Protein AF-A0A931X707-F1 (afdb_monomer)

Structure (mmCIF, N/CA/C/O backbone):
data_AF-A0A931X707-F1
#
_entry.id   AF-A0A931X707-F1
#
loop_
_atom_site.group_PDB
_atom_site.id
_atom_site.type_symbol
_atom_site.label_atom_id
_atom_site.label_alt_id
_atom_site.label_comp_id
_atom_site.label_asym_id
_atom_site.label_entity_id
_atom_site.label_seq_id
_atom_site.pdbx_PDB_ins_code
_atom_site.Cartn_x
_atom_site.Cartn_y
_atom_site.Cartn_z
_atom_site.occupancy
_atom_site.B_iso_or_equiv
_atom_site.auth_seq_id
_atom_site.auth_comp_id
_atom_site.auth_asym_id
_atom_site.auth_atom_id
_atom_site.pdbx_PDB_model_num
ATOM 1 N N . MET A 1 1 ? -13.056 -9.499 1.696 1.00 51.25 1 MET A N 1
ATOM 2 C CA . MET A 1 1 ? -13.094 -8.030 1.508 1.00 51.25 1 MET A CA 1
ATOM 3 C C . MET A 1 1 ? -11.768 -7.423 1.010 1.00 51.25 1 MET A C 1
ATOM 5 O O . MET A 1 1 ? -11.715 -6.225 0.799 1.00 51.25 1 MET A O 1
ATOM 9 N N . ILE A 1 2 ? -10.735 -8.225 0.701 1.00 52.06 2 ILE A N 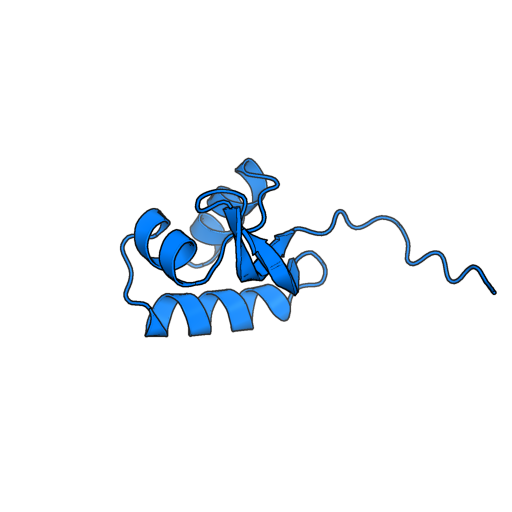1
ATOM 10 C CA . ILE A 1 2 ? -9.418 -7.756 0.200 1.00 52.06 2 ILE A CA 1
ATOM 11 C C . ILE A 1 2 ? -9.472 -7.238 -1.257 1.00 52.06 2 ILE A C 1
ATOM 13 O O . ILE A 1 2 ? -8.713 -6.357 -1.649 1.00 52.06 2 ILE A O 1
ATOM 17 N N . ARG A 1 3 ? -10.421 -7.734 -2.069 1.00 48.25 3 ARG A N 1
ATOM 18 C CA . ARG A 1 3 ? -10.587 -7.327 -3.480 1.00 48.25 3 ARG A CA 1
ATOM 19 C C . ARG A 1 3 ? -10.927 -5.842 -3.657 1.00 48.25 3 ARG A C 1
ATOM 21 O O . ARG A 1 3 ? -10.482 -5.241 -4.629 1.00 48.25 3 ARG A O 1
ATOM 28 N N . THR A 1 4 ? -11.680 -5.242 -2.737 1.00 55.19 4 THR A N 1
ATOM 29 C CA . THR A 1 4 ? -12.122 -3.844 -2.861 1.00 55.19 4 THR A CA 1
ATOM 30 C C . THR A 1 4 ? -10.962 -2.866 -2.648 1.00 55.19 4 THR A C 1
ATOM 32 O O . THR A 1 4 ? -10.834 -1.907 -3.401 1.00 55.19 4 THR A O 1
ATOM 35 N N . ALA A 1 5 ? -10.044 -3.169 -1.722 1.00 55.00 5 ALA A N 1
ATOM 36 C CA . ALA A 1 5 ? -8.845 -2.363 -1.465 1.00 55.00 5 ALA A CA 1
ATOM 37 C C . ALA A 1 5 ? -7.857 -2.380 -2.648 1.00 55.00 5 ALA A C 1
ATOM 39 O O . ALA A 1 5 ? -7.343 -1.338 -3.048 1.00 55.00 5 ALA A O 1
ATOM 40 N N . ALA A 1 6 ? -7.673 -3.539 -3.291 1.00 51.75 6 ALA A N 1
ATOM 41 C CA . ALA A 1 6 ? -6.885 -3.634 -4.524 1.00 51.75 6 ALA A CA 1
ATOM 42 C C . ALA A 1 6 ? -7.507 -2.833 -5.686 1.00 51.75 6 ALA A C 1
ATOM 44 O O . ALA A 1 6 ? -6.789 -2.348 -6.556 1.00 51.75 6 ALA A O 1
ATOM 45 N N . THR A 1 7 ? -8.836 -2.670 -5.690 1.00 51.69 7 THR A N 1
ATOM 46 C CA . THR A 1 7 ? -9.553 -1.883 -6.707 1.00 51.69 7 THR A CA 1
ATOM 47 C C . THR A 1 7 ? -9.394 -0.377 -6.465 1.00 51.69 7 THR A C 1
ATOM 49 O O . THR A 1 7 ? -9.196 0.365 -7.421 1.00 51.69 7 THR A O 1
ATOM 52 N N . LEU A 1 8 ? -9.392 0.065 -5.201 1.00 54.72 8 LEU A N 1
ATOM 53 C CA . LEU A 1 8 ? -9.092 1.453 -4.816 1.00 54.72 8 LEU A CA 1
ATOM 54 C C . LEU A 1 8 ? -7.656 1.854 -5.194 1.00 54.72 8 LEU A C 1
ATOM 56 O O . LEU A 1 8 ? -7.443 2.924 -5.756 1.00 54.72 8 LEU A O 1
ATOM 60 N N . PHE A 1 9 ? -6.682 0.958 -5.015 1.00 60.56 9 PHE A N 1
ATOM 61 C CA . PHE A 1 9 ? -5.316 1.180 -5.501 1.00 60.56 9 PHE A CA 1
ATOM 62 C C . PHE A 1 9 ? -5.197 1.172 -7.027 1.00 60.56 9 PHE A C 1
ATOM 64 O O . PHE A 1 9 ? -4.484 1.999 -7.599 1.00 60.56 9 PHE A O 1
ATOM 71 N N . ALA A 1 10 ? -5.901 0.255 -7.697 1.00 50.09 10 ALA A N 1
ATOM 72 C CA . ALA A 1 10 ? -5.900 0.155 -9.154 1.00 50.09 10 ALA A CA 1
ATOM 73 C C . ALA A 1 10 ? -6.482 1.403 -9.842 1.00 50.09 10 ALA A C 1
ATOM 75 O O . ALA A 1 10 ? -6.152 1.658 -10.998 1.00 50.09 10 ALA A O 1
ATOM 76 N N . GLN A 1 11 ? -7.309 2.196 -9.151 1.00 50.91 11 GLN A N 1
ATOM 77 C CA . GLN A 1 11 ? -7.800 3.470 -9.678 1.00 50.91 11 GLN A CA 1
ATOM 78 C C . GLN A 1 11 ? -6.791 4.621 -9.576 1.00 50.91 11 GLN A C 1
ATOM 80 O O . GLN A 1 11 ? -6.968 5.615 -10.278 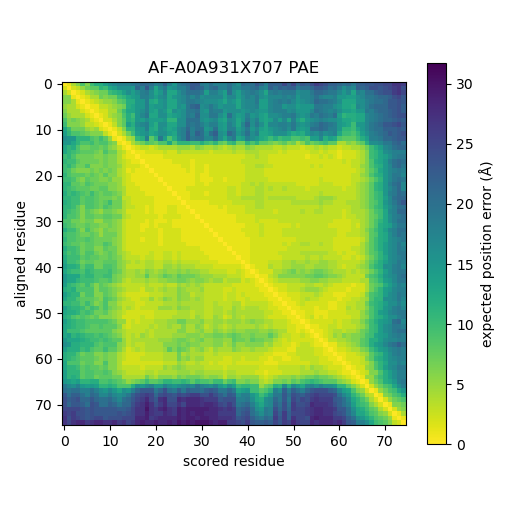1.00 50.91 11 GLN A O 1
ATOM 85 N N . LEU A 1 12 ? -5.738 4.521 -8.755 1.00 55.88 12 LEU A N 1
ATOM 86 C CA . LEU A 1 12 ? -4.971 5.711 -8.381 1.00 55.88 12 LEU A CA 1
ATOM 87 C C . LEU A 1 12 ? -3.591 5.867 -9.015 1.00 55.88 12 LEU A C 1
ATOM 89 O O . LEU A 1 12 ? -3.124 6.996 -9.012 1.00 55.88 12 LEU A O 1
ATOM 93 N N . TYR A 1 13 ? -2.938 4.844 -9.585 1.00 62.41 13 TYR A N 1
ATOM 94 C CA . TYR A 1 13 ? -1.591 4.989 -10.195 1.00 62.41 13 TYR A CA 1
ATOM 95 C C . TYR A 1 13 ? -0.559 5.761 -9.322 1.00 62.41 13 TYR A C 1
ATOM 97 O O . TYR A 1 13 ? 0.417 6.296 -9.843 1.00 62.41 13 TYR A O 1
ATOM 105 N N . ARG A 1 14 ? -0.763 5.850 -7.999 1.00 70.44 14 ARG A N 1
ATOM 106 C CA . ARG A 1 14 ? -0.008 6.720 -7.079 1.00 70.44 14 ARG A CA 1
ATOM 107 C C . ARG A 1 14 ? 0.922 5.904 -6.187 1.00 70.44 14 ARG A C 1
ATOM 109 O O . ARG A 1 14 ? 0.600 4.777 -5.815 1.00 70.44 14 ARG A O 1
ATOM 116 N N . SER A 1 15 ? 2.061 6.496 -5.835 1.00 84.88 15 SER A N 1
ATOM 117 C CA . SER A 1 15 ? 2.905 6.069 -4.716 1.00 84.88 15 SER A CA 1
ATOM 118 C C . SER A 1 15 ? 2.341 6.651 -3.420 1.00 84.88 15 SER A C 1
ATOM 120 O O . SER A 1 15 ? 2.242 7.870 -3.298 1.00 84.88 15 SER A O 1
ATOM 122 N N . LEU A 1 16 ? 1.967 5.815 -2.453 1.00 86.56 16 LEU A N 1
ATOM 123 C CA . LEU A 1 16 ? 1.460 6.277 -1.154 1.00 86.56 16 LEU A CA 1
ATOM 124 C C . LEU A 1 16 ? 2.347 5.766 -0.023 1.00 86.56 16 LEU A C 1
ATOM 126 O O . LEU A 1 16 ? 2.600 4.562 0.042 1.00 86.56 16 LEU A O 1
ATOM 130 N N . CYS A 1 17 ? 2.783 6.660 0.868 1.00 91.19 17 CYS A N 1
ATOM 131 C CA . CYS A 1 17 ? 3.395 6.265 2.138 1.00 91.19 17 CYS A CA 1
ATOM 132 C C . CYS A 1 17 ? 2.364 5.572 3.041 1.00 91.19 17 CYS A C 1
ATOM 134 O O . CYS A 1 17 ? 1.154 5.652 2.802 1.00 91.19 17 CYS A O 1
ATOM 136 N N . LEU A 1 18 ? 2.835 4.897 4.091 1.00 89.12 18 LEU A N 1
ATOM 137 C CA . LEU A 1 18 ? 1.961 4.147 5.000 1.00 89.12 18 LEU A CA 1
ATOM 138 C C . LEU A 1 18 ? 0.933 5.032 5.713 1.00 89.12 18 LEU A C 1
ATOM 140 O O . LEU A 1 18 ? -0.194 4.593 5.922 1.00 89.12 18 LEU A O 1
ATOM 144 N N . GLU A 1 19 ? 1.283 6.275 6.045 1.00 90.44 19 GLU A N 1
ATOM 145 C CA . GLU A 1 19 ? 0.355 7.213 6.688 1.00 90.44 19 GLU A CA 1
ATOM 146 C C . GLU A 1 19 ? -0.776 7.634 5.749 1.00 90.44 19 GLU A C 1
ATOM 148 O O . GLU A 1 19 ? -1.951 7.577 6.113 1.00 90.44 19 GLU A O 1
ATOM 153 N N . CYS A 1 20 ? -0.435 7.994 4.508 1.00 88.06 20 CYS A N 1
ATOM 154 C CA . CYS A 1 20 ? -1.426 8.334 3.490 1.00 88.06 20 CYS A CA 1
ATOM 155 C C . CYS A 1 20 ? -2.304 7.123 3.162 1.00 88.06 20 CYS A C 1
ATOM 157 O O . CYS A 1 20 ? -3.516 7.251 3.034 1.00 88.06 20 CYS A O 1
ATOM 159 N N . LEU A 1 21 ? -1.706 5.934 3.089 1.00 85.69 21 LEU A N 1
ATOM 160 C CA . LEU A 1 21 ? -2.428 4.683 2.908 1.00 85.69 21 LEU A CA 1
ATOM 161 C C . LEU A 1 21 ? -3.410 4.405 4.060 1.00 85.69 21 LEU A C 1
ATOM 163 O O . LEU A 1 21 ? -4.570 4.075 3.817 1.00 85.69 21 LEU A O 1
ATOM 167 N N . ALA A 1 22 ? -2.969 4.562 5.308 1.00 88.19 22 ALA A N 1
ATOM 168 C CA . ALA A 1 22 ? -3.812 4.395 6.488 1.00 88.19 22 ALA A CA 1
ATOM 169 C C . ALA A 1 22 ? -4.994 5.376 6.477 1.00 88.19 22 ALA A C 1
ATOM 171 O O . ALA A 1 22 ? -6.135 4.976 6.709 1.00 88.19 22 ALA A O 1
ATOM 172 N N . SER A 1 23 ? -4.725 6.641 6.138 1.00 87.31 23 SER A N 1
ATOM 173 C CA . SER A 1 23 ? -5.734 7.697 6.047 1.00 87.31 23 SER A CA 1
ATOM 174 C C . SER A 1 23 ? -6.777 7.420 4.959 1.00 87.31 23 SER A C 1
ATOM 176 O O . SER A 1 23 ? -7.972 7.471 5.244 1.00 87.31 23 SER A O 1
ATOM 178 N N . GLU A 1 24 ? -6.346 7.051 3.750 1.00 83.81 24 GLU A N 1
ATOM 179 C CA . GLU A 1 24 ? -7.231 6.747 2.612 1.00 83.81 24 GLU A CA 1
ATOM 180 C C . GLU A 1 24 ? -8.129 5.530 2.873 1.00 83.81 24 GLU A C 1
ATOM 182 O O . GLU A 1 24 ? -9.289 5.496 2.463 1.00 83.81 24 GLU A O 1
ATOM 187 N N . LEU A 1 25 ? -7.606 4.517 3.568 1.00 81.44 25 LEU A N 1
ATOM 188 C CA . LEU A 1 25 ? -8.358 3.305 3.889 1.00 81.44 25 LEU A CA 1
ATOM 189 C C . LEU A 1 25 ? -9.152 3.405 5.200 1.00 81.44 25 LEU A C 1
ATOM 191 O O . LEU A 1 25 ? -9.944 2.508 5.486 1.00 81.44 25 LEU A O 1
ATOM 195 N N . GLY A 1 26 ? -8.957 4.466 5.991 1.00 85.56 26 GLY A N 1
ATOM 196 C CA . GLY A 1 26 ? -9.570 4.614 7.312 1.00 85.56 26 GLY A CA 1
ATOM 197 C C . GLY A 1 26 ? -9.135 3.528 8.303 1.00 85.56 26 GLY A C 1
ATOM 198 O O . GLY A 1 26 ? -9.943 3.085 9.117 1.00 85.56 26 GLY A O 1
ATOM 199 N N . VAL A 1 27 ? -7.882 3.073 8.208 1.00 87.19 27 VAL A N 1
ATOM 200 C CA . VAL A 1 27 ? -7.302 2.001 9.036 1.00 87.19 27 VAL A CA 1
ATOM 201 C C . VAL A 1 27 ? -6.144 2.523 9.883 1.00 87.19 27 VAL A C 1
ATOM 203 O O . VAL A 1 27 ? -5.662 3.639 9.698 1.00 87.19 27 VAL A O 1
ATOM 206 N N . THR A 1 28 ? -5.675 1.717 10.831 1.00 93.06 28 THR A N 1
ATOM 207 C CA . THR A 1 28 ? -4.482 2.052 11.617 1.00 93.06 28 THR A CA 1
ATOM 208 C C . THR A 1 28 ? -3.200 1.919 10.791 1.00 93.06 28 THR A C 1
ATOM 210 O O . THR A 1 28 ? -3.146 1.177 9.812 1.00 93.06 28 THR A O 1
ATOM 213 N N . LEU A 1 29 ? -2.117 2.577 11.226 1.00 90.25 29 LEU A N 1
ATOM 214 C CA . LEU A 1 29 ? -0.805 2.468 10.571 1.00 90.25 29 LEU A CA 1
ATOM 215 C C . LEU A 1 29 ? -0.299 1.015 10.508 1.00 90.25 29 LEU A C 1
ATOM 217 O O . LEU A 1 29 ? 0.299 0.602 9.519 1.00 90.25 29 LEU A O 1
ATOM 221 N N . ARG A 1 30 ? -0.580 0.224 11.552 1.00 92.38 30 ARG A N 1
ATOM 222 C CA . ARG A 1 30 ? -0.225 -1.200 11.606 1.00 92.38 30 ARG A CA 1
ATOM 223 C C . ARG A 1 30 ? -0.967 -2.004 10.540 1.00 92.38 30 ARG A C 1
ATOM 225 O O . ARG A 1 30 ? -0.353 -2.790 9.833 1.00 92.38 30 ARG A O 1
ATOM 232 N N . GLU A 1 31 ? -2.273 -1.788 10.409 1.00 88.19 31 GLU A N 1
ATOM 233 C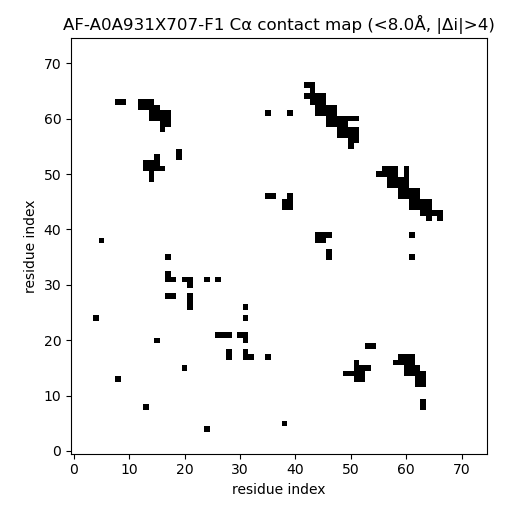 CA . GLU A 1 31 ? -3.082 -2.453 9.381 1.00 88.19 31 GLU A CA 1
ATOM 234 C C . GLU A 1 31 ? -2.667 -2.011 7.973 1.00 88.19 31 GLU A C 1
ATOM 236 O O . GLU A 1 31 ? -2.618 -2.834 7.065 1.00 88.19 31 GLU A O 1
ATOM 241 N N . ALA A 1 32 ? -2.312 -0.737 7.786 1.00 87.19 32 ALA A N 1
ATOM 242 C CA . ALA A 1 32 ? -1.774 -0.240 6.522 1.00 87.19 32 ALA A CA 1
ATOM 243 C C . ALA A 1 32 ? -0.442 -0.910 6.146 1.00 87.19 32 ALA A C 1
ATOM 245 O O . ALA A 1 32 ? -0.260 -1.264 4.981 1.00 87.19 32 ALA A O 1
ATOM 246 N N . ASP A 1 33 ? 0.462 -1.128 7.107 1.00 88.62 33 ASP A N 1
ATOM 247 C CA . ASP A 1 33 ? 1.711 -1.870 6.884 1.00 88.62 33 ASP A CA 1
ATOM 248 C C . ASP A 1 33 ? 1.443 -3.337 6.511 1.00 88.62 33 ASP A C 1
ATOM 250 O O . ASP A 1 33 ? 1.998 -3.830 5.528 1.00 88.62 33 ASP A O 1
ATOM 254 N N . GLU A 1 34 ? 0.527 -4.010 7.218 1.00 89.88 34 GLU A N 1
ATOM 255 C CA . GLU A 1 34 ? 0.098 -5.382 6.905 1.00 89.88 34 GLU A CA 1
ATOM 256 C C . GLU A 1 34 ? -0.497 -5.474 5.484 1.00 89.88 34 GLU A C 1
ATOM 258 O O . GLU A 1 34 ? -0.111 -6.342 4.697 1.00 89.88 34 GLU A O 1
ATOM 263 N N . ILE A 1 35 ? -1.368 -4.529 5.111 1.00 85.12 35 ILE A N 1
ATOM 264 C CA . ILE A 1 35 ? -1.969 -4.436 3.771 1.00 85.12 35 ILE A CA 1
ATOM 265 C C . ILE A 1 35 ? -0.904 -4.174 2.704 1.00 85.12 35 ILE A C 1
ATOM 267 O O . ILE A 1 35 ? -0.896 -4.846 1.671 1.00 85.12 35 ILE A O 1
ATOM 271 N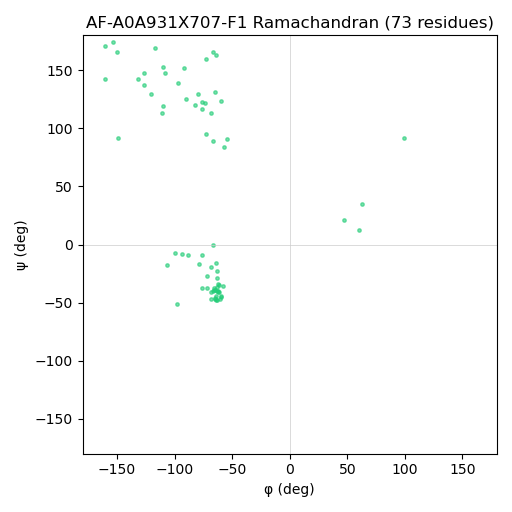 N . ALA A 1 36 ? -0.003 -3.214 2.926 1.00 85.00 36 ALA A N 1
ATOM 272 C CA . ALA A 1 36 ? 1.072 -2.899 1.990 1.00 85.00 36 ALA A CA 1
ATOM 273 C C . ALA A 1 36 ? 1.996 -4.102 1.784 1.00 85.00 36 ALA A C 1
ATOM 275 O O . ALA A 1 36 ? 2.387 -4.406 0.655 1.00 85.00 36 ALA A O 1
ATOM 276 N N . HIS A 1 37 ? 2.309 -4.819 2.861 1.00 86.56 37 HIS A N 1
ATOM 277 C CA . HIS A 1 37 ? 3.117 -6.022 2.811 1.00 86.56 37 HIS A CA 1
ATOM 278 C C . HIS A 1 37 ? 2.422 -7.148 2.029 1.00 86.56 37 HIS A C 1
ATOM 280 O O . HIS A 1 37 ? 3.047 -7.759 1.163 1.00 86.56 37 HIS A O 1
ATOM 286 N N . ASP A 1 38 ? 1.135 -7.407 2.268 1.0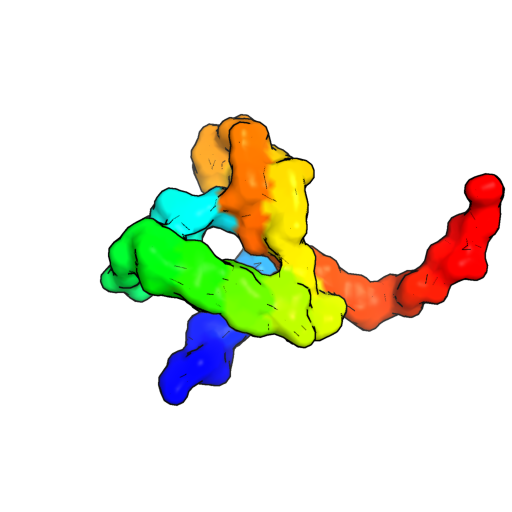0 85.50 38 ASP A N 1
ATOM 287 C CA . ASP A 1 38 ? 0.375 -8.415 1.520 1.00 85.50 38 ASP A CA 1
ATOM 288 C C . ASP A 1 38 ? 0.220 -8.046 0.036 1.00 85.50 38 ASP A C 1
ATOM 290 O O . ASP A 1 38 ? 0.351 -8.909 -0.837 1.00 85.50 38 ASP A O 1
ATOM 294 N N . LEU A 1 39 ? 0.001 -6.764 -0.275 1.00 80.31 39 LEU A N 1
ATOM 295 C CA . LEU A 1 39 ? -0.081 -6.274 -1.652 1.00 80.31 39 LEU A CA 1
ATOM 296 C C . LEU A 1 39 ? 1.258 -6.403 -2.381 1.00 80.31 39 LEU A C 1
ATOM 298 O O . LEU A 1 39 ? 1.262 -6.824 -3.537 1.00 80.31 39 LEU A O 1
ATOM 302 N N . ALA A 1 40 ? 2.384 -6.136 -1.718 1.00 82.00 40 ALA A N 1
ATOM 303 C CA . ALA A 1 40 ? 3.724 -6.301 -2.288 1.00 82.00 40 ALA A CA 1
ATOM 304 C C . ALA A 1 40 ? 4.078 -7.763 -2.630 1.00 82.00 40 ALA A C 1
ATOM 306 O O . ALA A 1 40 ? 4.995 -8.010 -3.409 1.00 82.00 40 ALA A O 1
ATOM 307 N N . ARG A 1 41 ? 3.340 -8.753 -2.105 1.00 83.19 41 ARG A N 1
ATOM 308 C CA . ARG A 1 41 ? 3.463 -10.158 -2.547 1.00 83.19 41 ARG A CA 1
ATOM 309 C C . ARG A 1 41 ? 2.791 -10.417 -3.895 1.00 83.19 41 ARG A C 1
ATOM 311 O O . ARG A 1 41 ? 2.928 -11.504 -4.454 1.00 83.19 41 ARG A O 1
ATOM 318 N N . THR A 1 42 ? 2.039 -9.452 -4.417 1.00 79.44 42 THR A N 1
ATOM 319 C CA . THR A 1 42 ? 1.415 -9.547 -5.734 1.00 79.44 42 THR A CA 1
ATOM 320 C C . THR A 1 42 ? 2.290 -8.839 -6.777 1.00 79.44 42 THR A C 1
ATOM 322 O O . THR A 1 42 ? 2.785 -7.745 -6.524 1.00 79.44 42 THR A O 1
ATOM 325 N N . PRO A 1 43 ? 2.461 -9.399 -7.988 1.00 76.44 43 PRO A N 1
ATOM 326 C CA . PRO A 1 43 ? 3.436 -8.913 -8.978 1.00 76.44 43 PRO A CA 1
ATOM 327 C C . PRO A 1 43 ? 3.141 -7.519 -9.563 1.00 76.44 43 PRO A C 1
ATOM 329 O O . PRO A 1 43 ? 3.881 -7.035 -10.413 1.00 76.44 43 PRO A O 1
ATOM 332 N N . ARG A 1 44 ? 2.047 -6.878 -9.141 1.00 78.56 44 ARG A N 1
ATOM 333 C CA . ARG A 1 44 ? 1.625 -5.541 -9.580 1.00 78.56 44 ARG A CA 1
ATOM 334 C C . ARG A 1 44 ? 1.999 -4.442 -8.600 1.00 78.56 44 ARG A C 1
ATOM 336 O O . ARG A 1 44 ? 1.770 -3.278 -8.910 1.00 78.56 44 ARG A O 1
ATOM 343 N N . PHE A 1 45 ? 2.514 -4.783 -7.424 1.00 82.69 45 PHE A N 1
ATOM 344 C CA . PHE A 1 45 ? 2.838 -3.805 -6.399 1.00 82.69 45 PHE A CA 1
ATOM 345 C C . PHE A 1 45 ? 4.236 -4.049 -5.863 1.00 82.69 45 PHE A C 1
ATOM 347 O O . PHE A 1 45 ? 4.662 -5.186 -5.686 1.00 82.69 45 PHE A O 1
ATOM 354 N N . VAL A 1 46 ? 4.936 -2.959 -5.590 1.00 84.94 46 VAL A N 1
ATOM 355 C CA . VAL A 1 46 ? 6.238 -2.970 -4.934 1.00 84.94 46 VAL A CA 1
ATOM 356 C C . V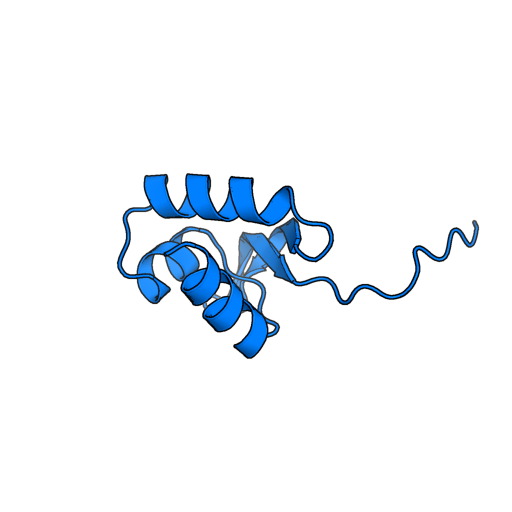AL A 1 46 ? 6.191 -2.041 -3.738 1.00 84.94 46 VAL A C 1
ATOM 358 O O . VAL A 1 46 ? 5.478 -1.033 -3.740 1.00 84.94 46 VAL A O 1
ATOM 361 N N . ARG A 1 47 ? 6.952 -2.407 -2.713 1.00 86.88 47 ARG A N 1
ATOM 362 C CA . ARG A 1 47 ? 7.192 -1.576 -1.543 1.00 86.88 47 ARG A CA 1
ATOM 363 C C . ARG A 1 47 ? 8.648 -1.135 -1.585 1.00 86.88 47 ARG A C 1
ATOM 365 O O . ARG A 1 47 ? 9.537 -1.977 -1.496 1.00 86.88 47 ARG A O 1
ATOM 372 N N . GLU A 1 48 ? 8.879 0.155 -1.771 1.00 87.75 48 GLU A N 1
ATOM 373 C CA . GLU A 1 48 ? 10.217 0.723 -1.957 1.00 87.75 48 GLU A CA 1
ATOM 374 C C . GLU A 1 48 ? 10.286 2.156 -1.423 1.00 87.75 48 GLU A C 1
ATOM 376 O O . GLU A 1 48 ? 9.254 2.769 -1.152 1.00 87.75 48 GLU A O 1
ATOM 381 N N . TRP A 1 49 ? 11.502 2.676 -1.260 1.00 87.31 49 TRP A N 1
ATOM 382 C CA . TRP A 1 49 ? 11.716 4.075 -0.897 1.00 87.31 49 TRP A CA 1
ATOM 383 C C . TRP A 1 49 ? 11.478 4.967 -2.119 1.00 87.31 49 TRP 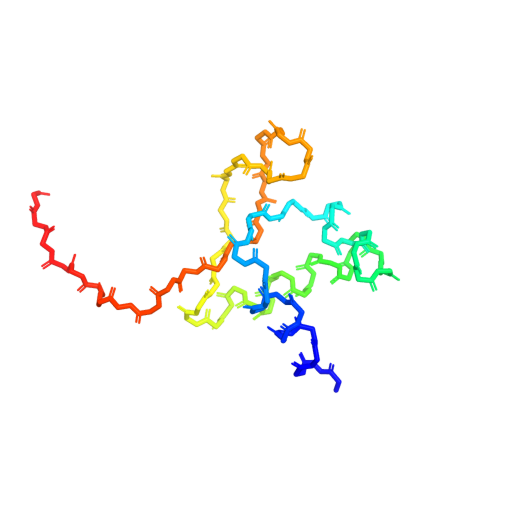A C 1
ATOM 385 O O . TRP A 1 49 ? 12.105 4.763 -3.161 1.00 87.31 49 TRP A O 1
ATOM 395 N N . TRP A 1 50 ? 10.556 5.923 -2.017 1.00 87.38 50 TRP A N 1
ATOM 396 C CA . TRP A 1 50 ? 10.197 6.831 -3.109 1.00 87.38 50 TRP A CA 1
ATOM 397 C C . TRP A 1 50 ? 9.486 8.080 -2.574 1.00 87.38 50 TRP A C 1
ATOM 399 O O . TRP A 1 50 ? 9.045 8.120 -1.428 1.00 87.38 50 TRP A O 1
ATOM 409 N N . VAL A 1 51 ? 9.280 9.071 -3.440 1.00 87.12 51 VAL A N 1
ATOM 410 C CA . VAL A 1 51 ? 8.491 10.261 -3.105 1.00 87.12 51 VAL A CA 1
ATOM 411 C C . VAL A 1 51 ? 6.999 9.909 -3.056 1.00 87.12 51 VAL A C 1
ATOM 413 O O . VAL A 1 51 ? 6.406 9.437 -4.038 1.00 87.12 51 VAL A O 1
ATOM 416 N N . CYS A 1 52 ? 6.363 10.151 -1.913 1.00 87.06 52 CYS A N 1
ATOM 417 C CA . CYS A 1 52 ? 4.924 9.994 -1.751 1.00 87.06 52 CYS A CA 1
ATOM 418 C C . CYS A 1 52 ? 4.170 11.003 -2.627 1.00 87.06 52 CYS A C 1
ATOM 420 O O . CYS A 1 52 ? 4.428 12.204 -2.594 1.00 87.06 52 CYS A O 1
ATOM 422 N N . SER A 1 53 ? 3.178 10.534 -3.384 1.00 84.69 53 SER A N 1
ATOM 423 C CA . SER A 1 53 ? 2.382 11.385 -4.278 1.00 84.69 53 SER A CA 1
ATOM 424 C C . SER A 1 53 ? 1.482 12.383 -3.534 1.00 84.69 53 SER A C 1
ATOM 426 O O . SER A 1 53 ? 1.023 13.342 -4.148 1.00 84.69 53 SER A O 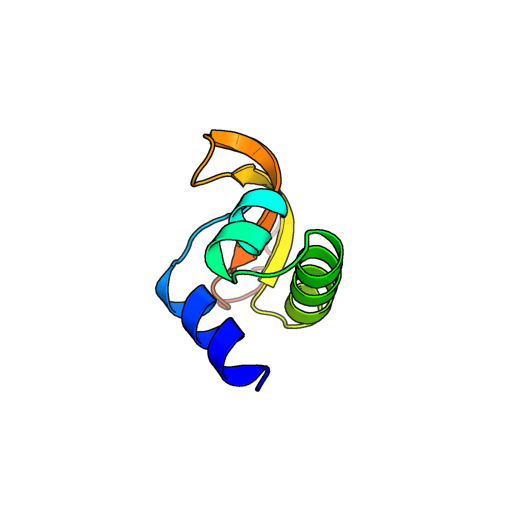1
ATOM 428 N N . CYS A 1 54 ? 1.193 12.151 -2.248 1.00 85.06 54 CYS A N 1
ATOM 429 C CA . CYS A 1 54 ? 0.287 12.993 -1.460 1.00 85.06 54 CYS A CA 1
ATOM 430 C C . CYS A 1 54 ? 1.027 14.016 -0.591 1.00 85.06 54 CYS A C 1
ATOM 432 O O . CYS A 1 54 ? 0.705 15.198 -0.655 1.00 85.06 54 CYS A O 1
ATOM 434 N N . CYS A 1 55 ? 2.011 13.584 0.206 1.00 85.56 55 CYS A N 1
ATOM 435 C CA . CYS A 1 55 ? 2.769 14.487 1.080 1.00 85.56 55 CYS A CA 1
ATOM 436 C C . CYS A 1 55 ? 4.061 15.019 0.449 1.00 85.56 55 CYS A C 1
ATOM 438 O O . CYS A 1 55 ? 4.670 15.921 1.010 1.00 85.56 55 CYS A O 1
ATOM 440 N N . THR A 1 56 ? 4.470 14.515 -0.722 1.00 86.75 56 THR A N 1
ATOM 441 C CA . THR A 1 56 ? 5.708 14.906 -1.430 1.00 86.75 56 THR A CA 1
ATOM 442 C C . THR A 1 56 ? 7.010 14.658 -0.660 1.00 86.75 56 THR A C 1
ATOM 444 O O . THR A 1 56 ? 8.065 15.120 -1.084 1.00 86.75 56 THR A O 1
ATOM 447 N N . GLU A 1 57 ? 6.951 13.893 0.431 1.00 85.88 57 GLU A N 1
ATOM 448 C CA . GLU A 1 57 ? 8.116 13.476 1.214 1.00 85.88 57 GLU A CA 1
ATOM 449 C C . GLU A 1 57 ? 8.665 12.127 0.729 1.00 85.88 57 GLU A C 1
ATOM 451 O O . GLU A 1 57 ? 7.924 11.292 0.197 1.00 85.88 57 GLU A O 1
ATOM 456 N N . ASP A 1 58 ? 9.971 11.928 0.914 1.00 86.38 58 ASP A N 1
ATOM 457 C CA . ASP A 1 58 ? 10.657 10.658 0.675 1.00 86.38 58 ASP A CA 1
ATOM 458 C C . ASP A 1 58 ? 10.360 9.672 1.814 1.00 86.38 58 ASP A C 1
ATOM 460 O O . ASP A 1 58 ? 10.743 9.917 2.958 1.00 86.38 58 ASP A O 1
ATOM 464 N N . ASP A 1 59 ? 9.700 8.552 1.503 1.00 88.44 59 ASP A N 1
ATOM 465 C CA . ASP A 1 59 ? 9.332 7.522 2.486 1.00 88.44 59 ASP A CA 1
ATOM 466 C C . ASP A 1 59 ? 9.198 6.127 1.836 1.00 88.44 59 ASP A C 1
ATOM 468 O O . ASP A 1 59 ? 9.267 5.969 0.613 1.00 88.44 59 ASP A O 1
ATOM 472 N N . ILE A 1 60 ? 8.974 5.082 2.640 1.00 86.81 60 ILE A N 1
ATOM 473 C CA . ILE A 1 60 ? 8.527 3.777 2.155 1.00 86.81 60 ILE A CA 1
ATOM 474 C C . ILE A 1 60 ? 7.098 3.914 1.642 1.00 86.81 60 ILE A C 1
ATOM 476 O O . ILE A 1 60 ? 6.145 4.076 2.409 1.00 86.81 60 ILE A O 1
ATOM 480 N N . VAL A 1 61 ? 6.939 3.744 0.334 1.00 88.50 61 VAL A N 1
ATOM 481 C CA . VAL A 1 61 ? 5.639 3.783 -0.328 1.00 88.50 61 VAL A CA 1
ATOM 482 C C . VAL A 1 61 ? 5.225 2.407 -0.826 1.00 88.50 61 VAL A C 1
ATOM 484 O O . VAL A 1 61 ? 6.058 1.571 -1.185 1.00 88.50 61 VAL A O 1
ATOM 487 N N . LEU A 1 62 ? 3.917 2.188 -0.923 1.00 87.31 62 LEU A N 1
ATOM 488 C CA . LEU A 1 62 ? 3.364 1.160 -1.795 1.00 87.31 62 LEU A CA 1
ATOM 489 C C . LEU A 1 62 ? 3.093 1.777 -3.168 1.00 87.31 62 LEU A C 1
ATOM 491 O O . LEU A 1 62 ? 2.379 2.778 -3.279 1.00 87.31 62 LEU A O 1
ATOM 495 N N . ARG A 1 63 ? 3.648 1.176 -4.220 1.00 84.56 63 ARG A N 1
ATOM 496 C CA . ARG A 1 63 ? 3.519 1.657 -5.599 1.00 84.56 63 ARG A CA 1
ATOM 497 C C . ARG A 1 63 ? 2.999 0.554 -6.511 1.00 84.56 63 ARG A C 1
ATOM 499 O O . ARG A 1 63 ? 3.456 -0.584 -6.441 1.00 84.56 63 ARG A O 1
ATOM 506 N N . HIS A 1 64 ? 2.073 0.902 -7.402 1.00 81.31 64 HIS A N 1
ATOM 507 C CA . HIS A 1 64 ? 1.650 0.018 -8.487 1.00 81.31 64 HIS A CA 1
ATOM 508 C C . HIS A 1 64 ? 2.670 0.051 -9.634 1.00 81.31 64 HIS A C 1
ATOM 510 O O . HIS A 1 64 ? 3.015 1.124 -10.133 1.00 81.31 64 HIS A O 1
ATOM 516 N N . VAL A 1 65 ? 3.110 -1.118 -10.091 1.00 76.25 65 VAL A N 1
ATOM 517 C CA . VAL A 1 65 ? 3.991 -1.273 -11.252 1.00 76.25 65 VAL A CA 1
ATOM 518 C C . VAL A 1 65 ? 3.181 -1.916 -12.377 1.00 76.25 65 VAL A C 1
ATOM 520 O O . VAL A 1 65 ? 2.662 -3.023 -12.197 1.00 76.25 65 VAL A O 1
ATOM 523 N N . PRO A 1 66 ? 3.019 -1.253 -13.537 1.00 65.75 66 PRO A N 1
ATOM 524 C CA . PRO A 1 66 ? 2.353 -1.875 -14.672 1.00 65.75 66 PRO A CA 1
ATOM 525 C C . PRO A 1 66 ? 3.122 -3.137 -15.079 1.00 65.75 66 PRO A C 1
ATOM 527 O O . PRO A 1 66 ? 4.319 -3.088 -15.351 1.00 65.75 66 PRO A O 1
ATOM 530 N N . MET A 1 67 ? 2.438 -4.283 -15.108 1.00 61.69 67 MET A N 1
ATOM 531 C CA . MET A 1 67 ? 3.036 -5.533 -15.578 1.00 61.69 67 MET A CA 1
ATOM 532 C C . MET A 1 67 ? 3.195 -5.482 -17.101 1.00 61.69 67 MET A C 1
ATOM 534 O O . MET A 1 67 ? 2.255 -5.807 -17.822 1.00 61.69 67 MET A O 1
ATOM 538 N N . TRP A 1 68 ? 4.372 -5.084 -17.590 1.00 49.16 68 TRP A N 1
ATOM 539 C CA . TRP A 1 68 ? 4.837 -5.385 -18.951 1.00 49.16 68 TRP A CA 1
ATOM 540 C C . TRP A 1 68 ? 6.355 -5.240 -19.074 1.00 49.16 68 TRP A C 1
ATOM 542 O O . TRP A 1 68 ? 6.911 -4.304 -18.510 1.00 49.16 68 TRP A O 1
ATOM 552 N N . PRO A 1 69 ? 6.993 -6.126 -19.861 1.00 47.91 69 PRO A N 1
AT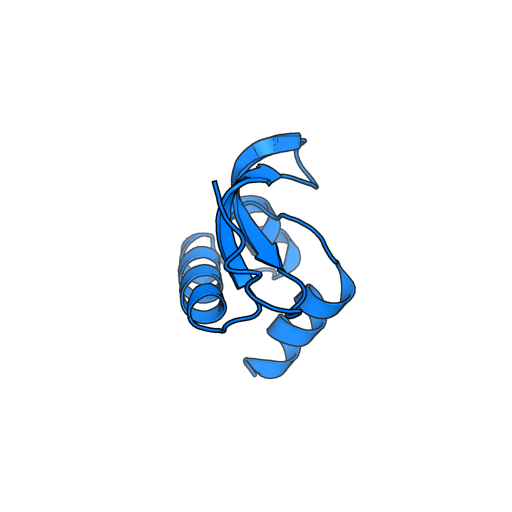OM 553 C CA . PRO A 1 69 ? 7.695 -7.261 -19.274 1.00 47.91 69 PRO A CA 1
ATOM 554 C C . PRO A 1 69 ? 8.877 -6.800 -18.401 1.00 47.91 69 PRO A C 1
ATOM 556 O O . PRO A 1 69 ? 9.398 -5.700 -18.554 1.00 47.91 69 PRO A O 1
ATOM 559 N N . LEU A 1 70 ? 9.382 -7.685 -17.543 1.00 46.81 70 LEU A N 1
ATOM 560 C CA . LEU A 1 70 ? 10.793 -7.622 -17.171 1.00 46.81 70 LEU A CA 1
ATOM 561 C C . LEU A 1 70 ? 11.600 -7.649 -18.483 1.00 46.81 70 LEU A C 1
ATOM 563 O O . LEU A 1 70 ? 11.891 -8.722 -19.007 1.00 46.81 70 LEU A O 1
ATOM 567 N N . GLN A 1 71 ? 11.917 -6.490 -19.067 1.00 42.25 71 GLN A N 1
ATOM 568 C CA . GLN A 1 71 ? 13.062 -6.387 -19.951 1.00 42.25 71 GLN A CA 1
ATOM 569 C C . GLN A 1 71 ? 14.264 -6.614 -19.046 1.00 42.25 71 GLN A C 1
ATOM 571 O O . GLN A 1 71 ? 14.841 -5.699 -18.471 1.00 42.25 71 GLN A O 1
ATOM 576 N N . THR A 1 72 ? 14.631 -7.884 -18.917 1.00 49.47 72 THR A N 1
ATOM 577 C CA . THR A 1 72 ? 16.030 -8.269 -18.855 1.00 49.47 72 THR A CA 1
ATOM 578 C C . THR A 1 72 ? 16.693 -7.747 -20.133 1.00 49.47 72 THR A C 1
ATOM 580 O O . THR A 1 72 ? 16.768 -8.437 -21.145 1.00 49.47 72 THR A O 1
ATOM 583 N N . GLY A 1 73 ? 17.085 -6.482 -20.107 1.00 38.03 73 GLY A N 1
ATOM 584 C CA . GLY A 1 73 ? 17.978 -5.828 -21.051 1.00 38.03 73 GLY A CA 1
ATOM 585 C C . GLY A 1 73 ? 18.672 -4.775 -20.204 1.00 38.03 73 GLY A C 1
ATOM 586 O O . GLY A 1 73 ? 18.079 -3.762 -19.870 1.00 38.03 73 GLY A O 1
ATOM 587 N N . GLY A 1 74 ? 19.811 -5.090 -19.608 1.00 40.28 74 GLY A N 1
ATOM 588 C CA . GLY A 1 74 ? 21.022 -5.363 -20.356 1.00 40.28 74 GLY A CA 1
ATOM 589 C C . GLY A 1 74 ? 21.840 -4.084 -20.299 1.00 40.28 74 GLY A C 1
ATOM 590 O O . GLY A 1 74 ? 21.619 -3.195 -21.112 1.00 40.28 74 GLY A O 1
ATOM 591 N N . CYS A 1 75 ? 22.694 -4.018 -19.281 1.00 37.72 75 CYS A N 1
ATOM 592 C CA . CYS A 1 75 ? 23.994 -3.357 -19.205 1.00 37.72 75 CYS A CA 1
ATOM 593 C C . CYS A 1 75 ? 24.675 -3.907 -17.949 1.00 37.72 75 CYS A C 1
ATOM 595 O O . CYS A 1 75 ? 24.017 -3.886 -16.884 1.00 37.72 75 CYS A O 1
#

Nearest PDB structures (foldseek):
  2d1h-assembly1_B  TM=8.287E-01  e=1.027E+00  Sulfurisphaera tokodaii str. 7
  6pln-assembly2_B  TM=7.238E-01  e=1.441E+00  Pyrococcus furiosus
  6xjf-assembly3_C  TM=7.458E-01  e=1.650E+00  Pyrococcus furiosus DSM 3638
  6xjf-assembly4_D  TM=6.947E-01  e=2.023E+00  Pyrococcus furiosus DSM 3638
  6kf9-assembly1_G  TM=6.837E-01  e=2.023E+00  Thermococcus kodakarensis KOD1

Solvent-accessible surface area (backbone atoms only — not comparable to full-atom values): 4437 Å² total; per-residue (Å²): 123,68,68,59,58,56,49,59,53,69,74,56,83,48,34,34,25,44,65,58,45,7,61,77,69,75,48,50,59,67,57,27,47,53,50,44,54,59,46,39,75,37,92,46,30,45,70,46,81,41,63,16,69,83,82,67,45,80,38,62,15,44,31,68,45,83,85,67,74,90,70,89,67,91,132

Sequence (75 aa):
MIRTAATLFAQLYRSLCLECLASELGVTLREADEIAHDLARTPRFVREWWVCSCCTEDDIVLRHVPMWPLQTGGC

Foldseek 3Di:
DLVVLVVVQVVPQFWAALVRQCVVVVHDSVVSVVNLVVVCVDPQWNFDFDQGPPPRDTHGTIGGDPPDDPPPDDD

Mean predicted aligned error: 8.73 Å

Radius of gyration: 12.79 Å; Cα contacts (8 Å, |Δi|>4): 98; chains: 1; bounding box: 37×25×33 Å

pLDDT: mean 75.05, std 16.68, range [37.72, 93.06]

Secondary structure (DSSP, 8-state):
-HHHHHHHHHTT---EEHHHHHHHHT--HHHHHHHHHHHHTSTTEEEEEEE-TTT--EEEEEEE-----------